Protein AF-A0A2H0NFU4-F1 (afdb_monomer)

Mean predicted aligned error: 9.06 Å

Sequence (104 aa):
MANDDLYQAFIDKLKKEKSGEEAGKFLADLFKFSSANLYYTIMTNLWDEDIDAINKITDDKKADEELKIRFKMRTGVTPQEFVIQLRDKVSQGYLFPKLTQSSQ

Solvent-accessible surface area (backbone atoms only — not comparable to full-atom values): 6076 Å² total; per-residue (Å²): 128,59,65,71,55,54,52,50,50,51,54,51,49,38,48,70,78,30,57,70,67,54,31,50,50,49,55,60,48,52,76,69,44,54,72,72,58,38,50,51,52,54,37,54,74,74,35,56,73,60,43,59,58,39,72,70,45,88,46,69,69,59,26,53,52,50,48,54,51,52,48,26,72,75,58,76,38,53,68,69,58,45,48,54,51,42,50,51,48,36,68,74,71,66,73,49,80,83,72,73,63,84,80,126

Nearest PDB structures (foldseek):
  5j67-assembly4_D  TM=3.379E-01  e=9.434E+00  Homo sapiens
  5j67-assembly2_B  TM=3.360E-01  e=9.995E+00  Homo sapiens

Secondary structure (DSSP, 8-state):
--HHHHHHHHHHHHHHHS-HHHHHHHHHHHTTS-HHHHHHHHHHHH-HHHHHHHTT---HHHHHHHHHHHHHHHHSS-HHHHHHHHHHHHHHHTS-TTTS----

Organism: NCBI:txid1974575

Radius of gyration: 14.93 Å; Cα contacts (8 Å, |Δi|>4): 58; chains: 1; bounding box: 36×24×43 Å

pLDDT: mean 72.18, std 12.49, range [36.66, 89.19]

Structure (mmCIF, N/CA/C/O backbone):
data_AF-A0A2H0NFU4-F1
#
_entry.id   AF-A0A2H0NFU4-F1
#
loop_
_atom_site.group_PDB
_atom_site.id
_atom_site.type_symbol
_atom_site.label_atom_id
_atom_site.label_alt_id
_atom_site.label_comp_id
_atom_site.label_asym_id
_atom_site.label_entity_id
_atom_site.label_seq_id
_atom_site.pdbx_PDB_ins_code
_atom_site.Cartn_x
_atom_site.Cartn_y
_atom_site.Cartn_z
_atom_site.occupancy
_atom_site.B_iso_or_equiv
_atom_site.auth_seq_id
_atom_site.auth_comp_id
_atom_site.auth_asym_id
_atom_site.auth_atom_id
_atom_site.pdbx_PDB_model_num
ATOM 1 N N . MET A 1 1 ? -15.051 -3.145 -9.450 1.00 47.88 1 MET A N 1
ATOM 2 C CA . MET A 1 1 ? -15.079 -2.906 -7.994 1.00 47.88 1 MET A CA 1
ATOM 3 C C . MET A 1 1 ? -15.196 -1.410 -7.816 1.00 47.88 1 MET A C 1
ATOM 5 O O . MET A 1 1 ? -14.454 -0.701 -8.487 1.00 47.88 1 MET A O 1
ATOM 9 N N . ALA A 1 2 ? -16.170 -0.925 -7.047 1.00 53.34 2 ALA A N 1
ATOM 10 C CA . ALA A 1 2 ? -16.202 0.496 -6.715 1.00 53.34 2 ALA A CA 1
ATOM 11 C C . ALA A 1 2 ? -14.983 0.802 -5.828 1.00 53.34 2 ALA A C 1
ATOM 13 O O . ALA A 1 2 ? -14.564 -0.071 -5.067 1.00 53.34 2 ALA A O 1
ATOM 14 N N . ASN A 1 3 ? -14.402 2.003 -5.917 1.00 57.22 3 ASN A N 1
ATOM 15 C CA . ASN A 1 3 ? -13.226 2.376 -5.110 1.00 57.22 3 ASN A CA 1
ATOM 16 C C . ASN A 1 3 ? -13.453 2.095 -3.613 1.00 57.22 3 ASN A C 1
ATOM 18 O O . ASN A 1 3 ? -12.552 1.635 -2.919 1.00 57.22 3 ASN A O 1
ATOM 22 N N . ASP A 1 4 ? -14.693 2.260 -3.157 1.00 60.25 4 ASP A N 1
ATOM 23 C CA . ASP A 1 4 ? -15.163 1.974 -1.804 1.00 60.25 4 ASP A CA 1
ATOM 24 C C . ASP A 1 4 ? -14.930 0.534 -1.328 1.00 60.25 4 ASP A C 1
ATOM 26 O O . ASP A 1 4 ? -14.510 0.346 -0.183 1.00 60.25 4 ASP A O 1
ATOM 30 N N . ASP A 1 5 ? -15.120 -0.456 -2.201 1.00 70.25 5 ASP A N 1
ATOM 31 C CA . ASP A 1 5 ? -14.909 -1.872 -1.880 1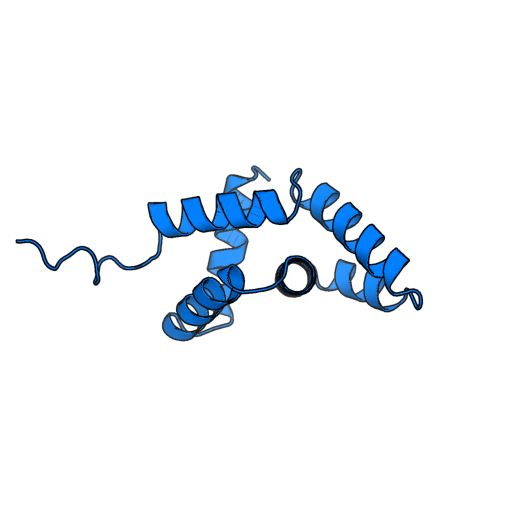.00 70.25 5 ASP A CA 1
ATOM 32 C C . ASP A 1 5 ? -13.421 -2.183 -1.685 1.00 70.25 5 ASP A C 1
ATOM 34 O O . ASP A 1 5 ? -13.053 -3.062 -0.909 1.00 70.25 5 ASP A O 1
ATOM 38 N N . LEU A 1 6 ? -12.548 -1.449 -2.379 1.00 73.31 6 LEU A N 1
ATOM 39 C CA . LEU A 1 6 ? -11.111 -1.704 -2.395 1.00 73.31 6 LEU A CA 1
ATOM 40 C C . LEU A 1 6 ? -10.435 -1.238 -1.098 1.00 73.31 6 LEU A C 1
ATOM 42 O O . LEU A 1 6 ? -9.592 -1.952 -0.552 1.00 73.31 6 LEU A O 1
ATOM 46 N N . TYR A 1 7 ? -10.850 -0.090 -0.552 1.00 73.88 7 TYR A N 1
ATOM 47 C CA . TYR A 1 7 ? -10.392 0.371 0.765 1.00 73.88 7 TYR A CA 1
ATOM 48 C C . TYR A 1 7 ? -10.822 -0.587 1.878 1.00 73.88 7 TYR A C 1
ATOM 50 O O . TYR A 1 7 ? -10.022 -0.925 2.751 1.00 73.88 7 TYR A O 1
ATOM 58 N N . GLN A 1 8 ? -12.075 -1.048 1.833 1.00 74.44 8 GLN A N 1
ATOM 59 C CA . GLN A 1 8 ? -12.595 -1.992 2.816 1.00 74.44 8 GLN A CA 1
ATOM 60 C C . GLN A 1 8 ? -11.891 -3.349 2.700 1.00 74.44 8 GLN A C 1
ATOM 62 O O . GLN A 1 8 ? -11.461 -3.891 3.713 1.00 74.44 8 GLN A O 1
ATOM 67 N N . ALA A 1 9 ? -11.672 -3.850 1.480 1.00 77.38 9 ALA A N 1
ATOM 68 C CA . ALA A 1 9 ? -10.933 -5.088 1.240 1.00 77.38 9 ALA A CA 1
ATOM 69 C C . ALA A 1 9 ? -9.494 -5.026 1.774 1.00 77.38 9 ALA A C 1
ATOM 71 O O . ALA A 1 9 ? -9.021 -5.996 2.365 1.00 77.38 9 ALA A O 1
ATOM 72 N N . PHE A 1 10 ? -8.813 -3.886 1.627 1.00 77.12 10 PHE A N 1
ATOM 73 C CA . PHE A 1 10 ? -7.484 -3.675 2.202 1.00 77.12 10 PHE A CA 1
ATOM 74 C C . PHE A 1 10 ? -7.500 -3.716 3.732 1.00 77.12 10 PHE A C 1
ATOM 76 O O . PHE A 1 10 ? -6.704 -4.430 4.342 1.00 77.12 10 PHE A O 1
ATOM 83 N N . ILE A 1 11 ? -8.434 -2.995 4.359 1.00 76.56 11 ILE A N 1
ATOM 84 C CA . ILE A 1 11 ? -8.597 -2.981 5.818 1.00 76.56 11 ILE A CA 1
ATOM 85 C C . ILE A 1 11 ? -8.939 -4.383 6.341 1.00 76.56 11 ILE A C 1
ATOM 87 O O . ILE A 1 11 ? -8.404 -4.814 7.364 1.00 76.56 11 ILE A O 1
ATOM 91 N N . ASP A 1 12 ? -9.821 -5.102 5.653 1.00 78.25 12 ASP A N 1
ATOM 92 C CA . ASP A 1 12 ? -10.255 -6.438 6.048 1.00 78.25 12 ASP A CA 1
ATOM 93 C C . ASP A 1 12 ? -9.142 -7.469 5.869 1.00 78.25 12 ASP A C 1
ATOM 95 O O . ASP A 1 12 ? -8.976 -8.332 6.730 1.00 78.25 12 ASP A O 1
ATOM 99 N N . LYS A 1 13 ? -8.340 -7.369 4.800 1.00 79.19 13 LYS A N 1
ATOM 100 C CA . LYS A 1 13 ? -7.152 -8.211 4.625 1.00 79.19 13 LYS A CA 1
ATOM 101 C C . LYS A 1 13 ? -6.135 -7.949 5.736 1.00 79.19 13 LYS A 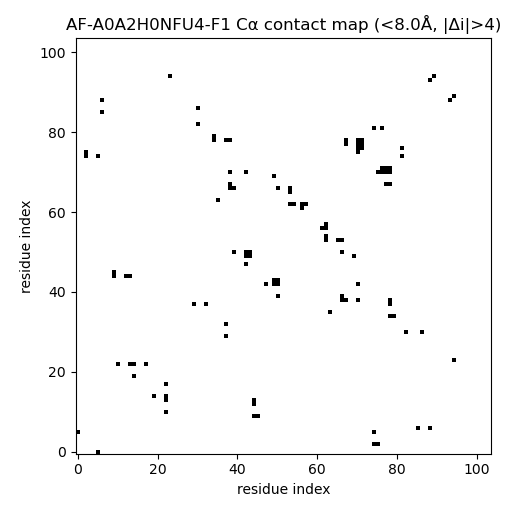C 1
ATOM 103 O O . LYS A 1 13 ? -5.710 -8.895 6.391 1.00 79.19 13 LYS A O 1
ATOM 108 N N . LEU A 1 14 ? -5.871 -6.682 6.060 1.00 78.06 14 LEU A N 1
ATOM 109 C CA . LEU A 1 14 ? -4.999 -6.312 7.178 1.00 78.06 14 LEU A CA 1
ATOM 110 C C . LEU A 1 14 ? -5.466 -6.881 8.520 1.00 78.06 14 LEU A C 1
ATOM 112 O O . LEU A 1 14 ? -4.652 -7.391 9.280 1.00 78.06 14 LEU A O 1
ATOM 116 N N . LYS A 1 15 ? -6.769 -6.831 8.813 1.00 74.25 15 LYS A N 1
ATOM 117 C CA . LYS A 1 15 ? -7.341 -7.409 10.043 1.00 74.25 15 LYS A CA 1
ATOM 118 C C . LYS A 1 15 ? -7.367 -8.937 10.058 1.00 74.25 15 LYS A C 1
ATOM 120 O O . LYS A 1 15 ? -7.487 -9.520 11.131 1.00 74.25 15 LYS A O 1
ATOM 125 N N . LYS A 1 16 ? -7.340 -9.585 8.891 1.00 77.00 16 LYS A N 1
ATOM 126 C CA . LYS A 1 16 ? -7.242 -11.048 8.778 1.00 77.00 16 LYS A CA 1
ATOM 127 C C . LYS A 1 16 ? -5.807 -11.529 8.964 1.00 77.00 16 LYS A C 1
ATOM 129 O O . LYS A 1 16 ? -5.602 -12.575 9.567 1.00 77.00 16 LYS A O 1
ATOM 134 N N . GLU A 1 17 ? -4.835 -10.779 8.450 1.00 73.81 17 GLU A N 1
ATOM 135 C CA . GLU A 1 17 ? -3.412 -11.138 8.491 1.00 73.81 17 GLU A CA 1
ATOM 136 C C . GLU A 1 17 ? -2.704 -10.665 9.766 1.00 73.81 17 GLU A C 1
ATOM 138 O O . GLU A 1 17 ? -1.681 -11.229 10.150 1.00 73.81 17 GLU A O 1
ATOM 143 N N . LYS A 1 18 ? -3.236 -9.638 10.433 1.00 71.75 18 LYS A N 1
ATOM 144 C CA . LYS A 1 18 ? -2.681 -9.059 11.659 1.00 71.75 18 LYS A CA 1
ATOM 145 C C . LYS A 1 18 ? -3.742 -8.995 12.748 1.00 71.75 18 LYS A C 1
ATOM 147 O O . LYS A 1 18 ? -4.925 -8.815 12.465 1.00 71.75 18 LYS A O 1
ATOM 152 N N . SER A 1 19 ? -3.322 -9.079 14.010 1.00 73.75 19 SER A N 1
ATOM 153 C CA . SER A 1 19 ? -4.229 -8.802 15.128 1.00 73.75 19 SER A CA 1
ATOM 154 C C . SER A 1 19 ? -4.804 -7.380 15.018 1.00 73.75 19 SER A C 1
ATOM 156 O O . SER A 1 19 ? -4.180 -6.493 14.435 1.00 73.75 19 SER A O 1
ATOM 158 N N . GLY A 1 20 ? -5.992 -7.122 15.577 1.00 67.81 20 GLY A N 1
ATOM 159 C CA . GLY A 1 20 ? -6.644 -5.808 15.451 1.00 67.81 20 GLY A CA 1
ATOM 160 C C . GLY A 1 20 ? -5.774 -4.628 15.918 1.00 67.81 20 GLY A C 1
ATOM 161 O O . GLY A 1 20 ? -5.851 -3.541 15.348 1.00 67.81 20 GLY A O 1
ATOM 162 N N . GLU A 1 21 ? -4.901 -4.850 16.905 1.00 69.88 21 GLU A N 1
ATOM 163 C CA . GLU A 1 21 ? -3.948 -3.846 17.386 1.00 69.88 21 GLU A CA 1
A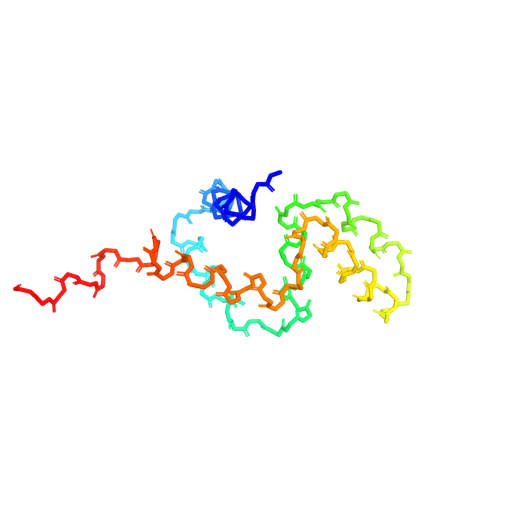TOM 164 C C . GLU A 1 21 ? -2.777 -3.632 16.410 1.00 69.88 21 GLU A C 1
ATOM 166 O O . GLU A 1 21 ? -2.378 -2.496 16.151 1.00 69.88 21 GLU A O 1
ATOM 171 N N . GLU A 1 22 ? -2.256 -4.705 15.811 1.00 72.75 22 GLU A N 1
ATOM 172 C CA . GLU A 1 22 ? -1.214 -4.627 14.784 1.00 72.75 22 GLU A CA 1
ATOM 173 C C . GLU A 1 22 ? -1.727 -4.026 13.476 1.00 72.75 22 GLU A C 1
ATOM 175 O O . GLU A 1 22 ? -1.007 -3.260 12.842 1.00 72.75 22 GLU A O 1
ATOM 180 N N . ALA A 1 23 ? -2.970 -4.311 13.086 1.00 73.88 23 ALA A N 1
ATOM 181 C CA . ALA A 1 23 ? -3.616 -3.667 11.947 1.00 73.88 23 ALA A CA 1
ATOM 182 C C . ALA A 1 23 ? -3.764 -2.155 12.189 1.00 73.88 23 ALA A C 1
ATOM 184 O O . ALA A 1 23 ? -3.485 -1.356 11.298 1.00 73.88 23 ALA A O 1
ATOM 185 N N . GLY A 1 24 ? -4.127 -1.751 13.412 1.00 69.38 24 GLY A N 1
ATOM 186 C CA . GLY A 1 24 ? -4.189 -0.344 13.812 1.00 69.38 24 GLY A CA 1
ATOM 187 C C . GLY A 1 24 ? -2.824 0.350 13.782 1.00 69.38 24 GLY A C 1
ATOM 188 O O . GLY A 1 24 ? -2.709 1.440 13.222 1.00 69.38 24 GLY A O 1
ATOM 189 N N . LYS A 1 25 ? -1.777 -0.290 14.323 1.00 74.00 25 LYS A N 1
ATOM 190 C CA . LYS A 1 25 ? -0.392 0.215 14.256 1.00 74.00 25 LYS A CA 1
ATOM 191 C C . LYS A 1 25 ? 0.093 0.323 12.813 1.00 74.00 25 LYS A C 1
ATOM 193 O O . LYS A 1 25 ? 0.615 1.360 12.429 1.00 74.00 25 LYS A O 1
ATOM 198 N N . PHE A 1 26 ? -0.164 -0.697 12.001 1.00 77.62 26 PHE A N 1
ATOM 199 C CA . PHE A 1 26 ? 0.210 -0.703 10.594 1.00 77.62 26 PHE A CA 1
ATOM 200 C C . PHE A 1 26 ? -0.475 0.418 9.815 1.00 77.62 26 PHE A C 1
ATOM 202 O O . PHE A 1 26 ? 0.198 1.135 9.089 1.00 77.62 26 PHE A O 1
ATOM 209 N N . LEU A 1 27 ? -1.784 0.626 9.999 1.00 73.94 27 LEU A N 1
ATOM 210 C CA . LEU A 1 27 ? -2.502 1.743 9.378 1.00 73.94 27 LEU A CA 1
ATOM 211 C C . LEU A 1 27 ? -1.959 3.099 9.854 1.00 73.94 27 LEU A C 1
ATOM 213 O O . LEU A 1 27 ? -1.780 4.003 9.043 1.00 73.94 27 LEU A O 1
ATOM 217 N N . ALA A 1 28 ? -1.649 3.235 11.146 1.00 73.81 28 ALA A N 1
ATOM 218 C CA . ALA A 1 28 ? -1.055 4.452 11.696 1.00 73.81 28 ALA A CA 1
ATOM 219 C C . ALA A 1 28 ? 0.347 4.735 11.131 1.00 73.81 28 ALA A C 1
ATOM 221 O O . ALA A 1 28 ? 0.692 5.895 10.901 1.00 73.81 28 ALA A O 1
ATOM 222 N N . ASP A 1 29 ? 1.145 3.697 10.893 1.00 75.31 29 ASP A N 1
ATOM 223 C CA . ASP A 1 29 ? 2.470 3.814 10.285 1.00 75.31 29 ASP A CA 1
ATOM 224 C C . ASP A 1 29 ? 2.397 4.012 8.769 1.00 75.31 29 ASP A C 1
ATOM 226 O O . ASP A 1 29 ? 3.216 4.743 8.214 1.00 75.31 29 ASP A O 1
ATOM 230 N N . LEU A 1 30 ? 1.358 3.487 8.113 1.00 73.19 30 LEU A N 1
ATOM 231 C CA . LEU A 1 30 ? 1.066 3.724 6.700 1.00 73.19 30 LEU A CA 1
ATOM 232 C C . LEU A 1 30 ? 0.959 5.229 6.408 1.00 73.19 30 LEU A C 1
ATOM 234 O O . LEU A 1 30 ? 1.484 5.711 5.411 1.00 73.19 30 LEU A O 1
ATOM 238 N N . PHE A 1 31 ? 0.352 5.997 7.319 1.00 69.38 31 PHE A N 1
ATOM 239 C CA . PHE A 1 31 ? 0.246 7.457 7.205 1.00 69.38 31 PHE A CA 1
ATOM 240 C C . PHE A 1 31 ? 1.561 8.208 7.455 1.00 69.38 31 PHE A C 1
ATOM 242 O O . PHE A 1 31 ? 1.646 9.397 7.153 1.00 69.38 31 PHE A O 1
ATOM 249 N N . LYS A 1 32 ? 2.575 7.542 8.013 1.00 71.25 32 LYS A N 1
ATOM 250 C CA . LYS A 1 32 ? 3.915 8.104 8.245 1.00 71.25 32 LYS A CA 1
ATOM 251 C C . LYS A 1 32 ? 4.908 7.713 7.154 1.00 71.25 32 LYS A C 1
ATOM 253 O O . LYS A 1 32 ? 6.017 8.246 7.129 1.00 71.25 32 LYS A O 1
ATOM 258 N N . PHE A 1 33 ? 4.556 6.766 6.287 1.00 68.00 33 PHE A N 1
ATOM 259 C CA . PHE A 1 33 ? 5.444 6.309 5.229 1.00 68.00 33 PHE A CA 1
ATOM 260 C C . PHE A 1 33 ? 5.631 7.375 4.156 1.00 68.00 33 PHE A C 1
ATOM 262 O O . PHE A 1 33 ? 4.718 8.120 3.799 1.00 68.00 33 PHE A O 1
ATOM 269 N N . SER A 1 34 ? 6.846 7.413 3.610 1.00 64.62 34 SER A N 1
ATOM 270 C CA . SER A 1 34 ? 7.103 8.126 2.368 1.00 64.62 34 SER A CA 1
ATOM 271 C C . SER A 1 34 ? 6.255 7.516 1.252 1.00 64.62 34 SER A C 1
ATOM 273 O O . SER A 1 34 ? 5.962 6.317 1.260 1.00 64.62 34 SER A O 1
ATOM 275 N N . SER A 1 35 ? 5.894 8.335 0.263 1.00 61.78 35 SER A N 1
ATOM 276 C CA . SER A 1 35 ? 5.050 7.906 -0.856 1.00 61.78 35 SER A CA 1
ATOM 277 C C . SER A 1 35 ? 5.562 6.613 -1.513 1.00 61.78 35 SER A C 1
ATOM 279 O O . SER A 1 35 ? 4.766 5.734 -1.788 1.00 61.78 35 SER A O 1
ATOM 281 N N . ALA A 1 36 ? 6.879 6.434 -1.669 1.00 62.97 36 ALA A N 1
ATOM 282 C CA . ALA A 1 36 ? 7.467 5.227 -2.265 1.00 62.97 36 ALA A CA 1
ATOM 283 C C . ALA A 1 36 ? 7.324 3.952 -1.405 1.00 62.97 36 ALA A C 1
ATOM 285 O O . ALA A 1 36 ? 7.047 2.876 -1.928 1.00 62.97 36 ALA A O 1
ATOM 286 N N . ASN A 1 37 ? 7.451 4.051 -0.079 1.00 70.44 37 ASN A N 1
ATOM 287 C CA . ASN A 1 37 ? 7.259 2.888 0.801 1.00 70.44 37 ASN A CA 1
ATOM 288 C C . ASN A 1 37 ? 5.786 2.488 0.880 1.00 70.44 37 ASN A C 1
ATOM 290 O O . ASN A 1 37 ? 5.443 1.311 0.976 1.00 70.44 37 ASN A O 1
ATOM 294 N N . LEU A 1 38 ? 4.911 3.482 0.820 1.00 72.12 38 LEU A N 1
ATOM 295 C CA . LEU A 1 38 ? 3.468 3.332 0.840 1.00 72.12 38 LEU A CA 1
ATOM 296 C C . LEU A 1 38 ? 2.945 2.562 -0.386 1.00 72.12 38 LEU A C 1
ATOM 298 O O . LEU A 1 38 ? 2.181 1.609 -0.256 1.00 72.12 38 L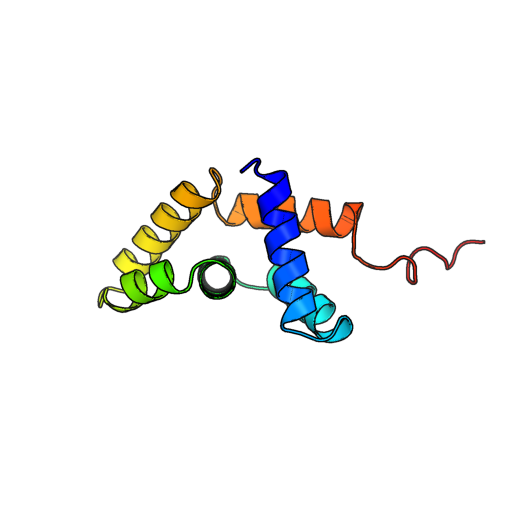EU A O 1
ATOM 302 N N . TYR A 1 39 ? 3.407 2.972 -1.563 1.00 71.25 39 TYR A N 1
ATOM 303 C CA . TYR A 1 39 ? 3.185 2.358 -2.870 1.00 71.25 39 TYR A CA 1
ATOM 304 C C . TYR A 1 39 ? 3.431 0.851 -2.861 1.00 71.25 39 TYR A C 1
ATOM 306 O O . TYR A 1 39 ? 2.527 0.059 -3.136 1.00 71.25 39 TYR A O 1
ATOM 314 N N . TYR A 1 40 ? 4.649 0.478 -2.480 1.00 72.19 40 TYR A N 1
ATOM 315 C CA . TYR A 1 40 ? 5.077 -0.907 -2.398 1.00 72.19 40 TYR A CA 1
ATOM 316 C C . TYR A 1 40 ? 4.257 -1.677 -1.367 1.00 72.19 40 TYR A C 1
ATOM 318 O O . TYR A 1 40 ? 3.678 -2.707 -1.682 1.00 72.19 40 TYR A O 1
ATOM 326 N N . THR A 1 41 ? 4.091 -1.112 -0.171 1.00 77.25 41 THR A N 1
ATOM 327 C CA . THR A 1 41 ? 3.356 -1.754 0.924 1.00 77.25 41 THR A CA 1
ATOM 328 C C . THR A 1 41 ? 1.915 -2.098 0.543 1.00 77.25 41 THR A C 1
ATOM 330 O O . THR A 1 41 ? 1.470 -3.218 0.796 1.00 77.25 41 THR A O 1
ATOM 333 N N . ILE A 1 42 ? 1.173 -1.173 -0.074 1.00 74.81 42 ILE A N 1
ATOM 334 C CA . ILE A 1 42 ? -0.223 -1.428 -0.457 1.00 74.81 42 ILE A CA 1
ATOM 335 C C . ILE A 1 42 ? -0.291 -2.486 -1.564 1.00 74.81 42 ILE A C 1
ATOM 337 O O . ILE A 1 42 ? -1.124 -3.387 -1.488 1.00 74.81 42 ILE A O 1
ATOM 341 N N . MET A 1 43 ? 0.598 -2.420 -2.559 1.00 76.50 43 MET A N 1
ATOM 342 C CA . MET A 1 43 ? 0.620 -3.405 -3.642 1.00 76.50 43 MET A CA 1
ATOM 343 C C . MET A 1 43 ? 1.037 -4.796 -3.170 1.00 76.50 43 MET A C 1
ATOM 345 O O . MET A 1 43 ? 0.371 -5.751 -3.545 1.00 76.50 43 MET A O 1
ATOM 349 N N . THR A 1 44 ? 2.037 -4.928 -2.295 1.00 76.56 44 THR A N 1
ATOM 350 C CA . THR A 1 44 ? 2.394 -6.222 -1.684 1.00 76.56 44 THR A CA 1
ATOM 351 C C . THR A 1 44 ? 1.231 -6.798 -0.892 1.00 76.56 44 THR A C 1
ATOM 353 O O . THR A 1 44 ? 0.984 -7.989 -0.917 1.00 76.56 44 THR A O 1
ATOM 356 N N . ASN A 1 45 ? 0.451 -5.962 -0.211 1.00 71.38 45 ASN A N 1
ATOM 357 C CA . ASN A 1 45 ? -0.673 -6.475 0.562 1.00 71.38 45 ASN A CA 1
ATOM 358 C C . ASN A 1 45 ? -1.890 -6.812 -0.305 1.00 71.38 45 ASN A C 1
ATOM 360 O O . ASN A 1 45 ? -2.724 -7.585 0.141 1.00 71.38 45 ASN A O 1
ATOM 364 N N . LEU A 1 46 ? -2.052 -6.276 -1.515 1.00 70.25 46 LEU A N 1
ATOM 365 C CA . LEU A 1 46 ? -3.265 -6.504 -2.318 1.00 70.25 46 LEU A CA 1
ATOM 366 C C . LEU A 1 46 ? -3.040 -7.376 -3.554 1.00 70.25 46 LEU A C 1
ATOM 368 O O . LEU A 1 46 ? -3.950 -8.116 -3.929 1.00 70.25 46 LEU A O 1
ATOM 372 N N . TRP A 1 47 ? -1.856 -7.311 -4.162 1.00 80.00 47 TRP A N 1
ATOM 373 C CA . TRP A 1 47 ? -1.552 -7.890 -5.471 1.00 80.00 47 TRP A CA 1
ATOM 374 C C . TRP A 1 47 ? -0.109 -8.402 -5.540 1.00 80.00 47 TRP A C 1
ATOM 376 O O . TRP A 1 47 ? 0.749 -7.805 -6.192 1.00 80.00 47 TRP A O 1
ATOM 386 N N . ASP A 1 48 ? 0.142 -9.547 -4.906 1.00 76.06 48 ASP A N 1
ATOM 387 C CA . ASP A 1 48 ? 1.454 -10.212 -4.920 1.00 76.06 48 ASP A CA 1
ATOM 388 C C . ASP A 1 48 ? 1.978 -10.450 -6.350 1.00 76.06 48 ASP A C 1
ATOM 390 O O . ASP A 1 48 ? 3.147 -10.204 -6.639 1.00 76.06 48 ASP A O 1
ATOM 394 N N . GLU A 1 49 ? 1.096 -10.822 -7.285 1.00 76.81 49 GLU A N 1
ATOM 395 C CA . GLU A 1 49 ? 1.447 -11.050 -8.696 1.00 76.81 49 GLU A CA 1
ATOM 396 C C . GLU A 1 49 ? 1.977 -9.788 -9.400 1.00 76.81 49 GLU A C 1
ATOM 398 O O . GLU A 1 49 ? 2.840 -9.866 -10.277 1.00 76.81 49 GLU A O 1
ATOM 403 N N . ASP A 1 50 ? 1.469 -8.612 -9.020 1.00 77.00 50 ASP A N 1
ATOM 404 C CA . ASP A 1 50 ? 1.919 -7.342 -9.586 1.00 77.00 50 ASP A CA 1
ATOM 405 C C . ASP A 1 50 ? 3.285 -6.936 -9.010 1.00 77.00 50 ASP A C 1
ATOM 407 O O . ASP A 1 50 ? 4.115 -6.390 -9.737 1.00 77.00 50 ASP A O 1
ATOM 411 N N . ILE A 1 51 ? 3.559 -7.260 -7.742 1.00 79.88 51 ILE A N 1
ATOM 412 C CA . ILE A 1 51 ? 4.871 -7.045 -7.115 1.00 79.88 51 ILE A CA 1
ATOM 413 C C . ILE A 1 51 ? 5.939 -7.964 -7.707 1.00 79.88 51 ILE A C 1
ATOM 415 O O . ILE A 1 51 ? 7.041 -7.500 -7.988 1.00 79.88 51 ILE A O 1
ATOM 419 N N . ASP A 1 52 ? 5.621 -9.225 -7.989 1.00 82.56 52 ASP A N 1
ATOM 420 C CA . ASP A 1 52 ? 6.555 -10.142 -8.651 1.00 82.56 52 ASP A CA 1
ATOM 421 C C . ASP A 1 52 ? 6.947 -9.674 -10.059 1.00 82.56 52 ASP A C 1
ATOM 423 O O . ASP A 1 52 ? 8.067 -9.917 -10.516 1.00 82.56 52 ASP A O 1
ATOM 427 N N . ALA A 1 53 ? 6.042 -8.990 -10.763 1.00 81.12 53 ALA A N 1
ATOM 428 C CA . ALA A 1 53 ? 6.351 -8.366 -12.045 1.00 81.12 53 ALA A CA 1
ATOM 429 C C . ALA A 1 53 ? 7.265 -7.140 -11.880 1.00 81.12 53 ALA A C 1
ATOM 431 O O . ALA A 1 53 ? 8.206 -6.978 -12.656 1.00 81.12 53 ALA A O 1
ATOM 432 N N . ILE A 1 54 ? 7.026 -6.315 -10.856 1.00 83.38 54 ILE A N 1
ATOM 433 C CA . ILE A 1 54 ? 7.839 -5.127 -10.551 1.00 83.38 54 ILE A CA 1
ATOM 434 C C . ILE A 1 54 ? 9.245 -5.525 -10.082 1.00 83.38 54 ILE A C 1
ATOM 436 O O . ILE A 1 54 ? 10.223 -4.955 -10.550 1.00 83.38 54 ILE A O 1
ATOM 440 N N . ASN A 1 55 ? 9.374 -6.556 -9.245 1.00 82.50 55 ASN A N 1
ATOM 441 C CA . ASN A 1 55 ? 10.658 -7.035 -8.717 1.00 82.50 55 ASN A CA 1
ATOM 442 C C . ASN A 1 55 ? 11.597 -7.598 -9.796 1.00 82.50 55 ASN A C 1
ATOM 444 O O . ASN A 1 55 ? 12.798 -7.737 -9.568 1.00 82.50 55 ASN A O 1
ATOM 448 N N . LYS A 1 56 ? 11.071 -7.927 -10.982 1.00 87.69 56 LYS A N 1
ATOM 449 C CA . LYS A 1 56 ? 11.876 -8.340 -12.143 1.00 87.69 56 LYS A CA 1
ATOM 450 C C . LYS A 1 56 ? 12.490 -7.153 -12.890 1.00 87.69 56 LYS A C 1
ATOM 452 O O . LYS A 1 56 ? 13.333 -7.362 -13.762 1.00 87.69 56 LYS A O 1
ATOM 457 N N . ILE A 1 57 ? 12.079 -5.926 -12.577 1.00 85.94 57 ILE A N 1
ATOM 458 C CA . ILE A 1 57 ? 12.633 -4.703 -13.150 1.00 85.94 57 ILE A CA 1
ATOM 459 C C . ILE A 1 57 ? 13.877 -4.324 -12.345 1.00 85.94 57 ILE A C 1
ATOM 461 O O . ILE A 1 57 ? 13.796 -4.001 -11.168 1.00 85.94 57 ILE A O 1
ATOM 465 N N . THR A 1 58 ? 15.041 -4.359 -12.991 1.00 85.62 58 THR A N 1
ATOM 466 C CA . THR A 1 58 ? 16.343 -4.066 -12.362 1.00 85.62 58 THR A CA 1
ATOM 467 C C . THR A 1 58 ? 16.666 -2.574 -12.256 1.00 85.62 58 THR A C 1
ATOM 469 O O . THR A 1 58 ? 17.658 -2.206 -11.636 1.00 85.62 58 THR A O 1
ATOM 472 N N . ASP A 1 59 ? 15.869 -1.719 -12.898 1.00 89.19 59 ASP A N 1
ATOM 473 C CA . ASP A 1 59 ? 16.007 -0.264 -12.867 1.00 89.19 59 ASP A CA 1
ATOM 474 C C . ASP A 1 59 ? 14.993 0.318 -11.880 1.00 89.19 59 ASP A C 1
ATOM 476 O O . ASP A 1 59 ? 13.787 0.295 -12.137 1.00 89.19 59 ASP A O 1
ATOM 480 N N . ASP A 1 60 ? 15.492 0.869 -10.774 1.00 82.19 60 ASP A N 1
ATOM 481 C CA . ASP A 1 60 ? 14.671 1.406 -9.685 1.00 82.19 60 ASP A CA 1
ATOM 482 C C . ASP A 1 60 ? 13.687 2.490 -10.147 1.00 82.19 60 ASP A C 1
ATOM 484 O O . ASP A 1 60 ? 12.564 2.566 -9.645 1.00 82.19 60 ASP A O 1
ATOM 488 N N . LYS A 1 61 ? 14.065 3.327 -11.126 1.00 83.75 61 LYS A N 1
ATOM 489 C CA . LYS A 1 61 ? 13.163 4.371 -11.638 1.00 83.75 61 LYS A CA 1
ATOM 490 C C . LYS A 1 61 ? 12.019 3.757 -12.427 1.00 83.75 61 LYS A C 1
ATOM 492 O O . LYS A 1 61 ? 10.874 4.163 -12.255 1.00 83.75 61 LYS A O 1
ATOM 497 N N . LYS A 1 62 ? 12.320 2.759 -13.259 1.00 86.06 62 LYS A N 1
ATOM 498 C CA . LYS A 1 62 ? 11.291 2.045 -14.025 1.00 86.06 62 LYS A CA 1
ATOM 499 C C . LYS A 1 62 ? 10.396 1.203 -13.125 1.00 86.06 62 LYS A C 1
ATOM 501 O O . LYS A 1 62 ? 9.203 1.115 -13.391 1.00 86.06 62 LYS A O 1
ATOM 506 N N . ALA A 1 63 ? 10.948 0.611 -12.068 1.00 83.69 63 ALA A N 1
ATOM 507 C CA . ALA A 1 63 ? 10.174 -0.128 -11.080 1.00 83.69 63 ALA A CA 1
ATOM 508 C C . ALA A 1 63 ? 9.165 0.792 -10.371 1.00 83.69 63 ALA A C 1
ATOM 510 O O . ALA A 1 63 ? 7.995 0.435 -10.254 1.00 83.69 63 ALA A O 1
ATOM 511 N N . ASP A 1 64 ? 9.579 2.002 -9.974 1.00 82.56 64 ASP A N 1
ATOM 512 C CA . ASP A 1 64 ? 8.689 2.999 -9.359 1.00 82.56 64 ASP A CA 1
ATOM 513 C C . ASP A 1 64 ? 7.596 3.499 -10.325 1.00 82.56 64 ASP A C 1
ATOM 515 O O . ASP A 1 64 ? 6.431 3.633 -9.938 1.00 82.56 64 ASP A O 1
ATOM 519 N N . GLU A 1 65 ? 7.933 3.737 -11.596 1.00 85.69 65 GLU A N 1
ATOM 520 C CA . GLU A 1 65 ? 6.945 4.104 -12.620 1.00 85.69 65 GLU A CA 1
ATOM 521 C C . GLU A 1 65 ? 5.935 2.981 -12.879 1.00 85.69 65 GLU A C 1
ATOM 523 O O . GLU A 1 65 ? 4.726 3.227 -12.871 1.00 85.69 65 GLU A O 1
ATOM 528 N N . GLU A 1 66 ? 6.407 1.746 -13.049 1.00 86.25 66 GLU A N 1
ATOM 529 C CA . GLU A 1 66 ? 5.553 0.576 -13.272 1.00 86.25 66 GLU A CA 1
ATOM 530 C C . GLU A 1 66 ? 4.612 0.347 -12.088 1.00 86.25 66 GLU A C 1
ATOM 532 O O . GLU A 1 66 ? 3.425 0.058 -12.264 1.00 86.25 66 GLU A O 1
ATOM 537 N N . LEU A 1 67 ? 5.118 0.544 -10.873 1.00 83.50 67 LEU A N 1
ATOM 538 C CA . LEU A 1 67 ? 4.327 0.448 -9.662 1.00 83.50 67 LEU A CA 1
ATOM 539 C C . LEU A 1 67 ? 3.193 1.481 -9.668 1.00 83.50 67 LEU A C 1
ATOM 541 O O . LEU A 1 67 ? 2.029 1.123 -9.476 1.00 83.50 67 LEU A O 1
ATOM 545 N N . LYS A 1 68 ? 3.483 2.749 -9.979 1.00 82.00 68 LYS A N 1
ATOM 546 C CA . LYS A 1 68 ? 2.449 3.793 -10.099 1.00 82.00 68 LYS A CA 1
ATOM 547 C C . LYS A 1 68 ? 1.414 3.468 -11.176 1.00 82.00 68 LYS A C 1
ATOM 549 O O . LYS A 1 68 ? 0.221 3.692 -10.954 1.00 82.00 68 LYS A O 1
ATOM 554 N N . ILE A 1 69 ? 1.850 2.942 -12.321 1.00 85.06 69 ILE A N 1
ATOM 555 C CA . ILE A 1 69 ? 0.967 2.556 -13.428 1.00 85.06 69 ILE A CA 1
ATOM 556 C C . ILE A 1 69 ? 0.023 1.442 -12.976 1.00 85.06 69 ILE A C 1
ATOM 558 O O . ILE A 1 69 ? -1.196 1.601 -13.063 1.00 85.06 69 ILE A O 1
ATOM 562 N N . ARG A 1 70 ? 0.558 0.346 -12.433 1.00 84.19 70 ARG A N 1
ATOM 563 C CA . ARG A 1 70 ? -0.236 -0.798 -11.957 1.00 84.19 70 ARG A CA 1
ATOM 564 C C . ARG A 1 70 ? -1.194 -0.410 -10.851 1.00 84.19 70 ARG A C 1
ATOM 566 O O . ARG A 1 70 ? -2.371 -0.763 -10.913 1.00 84.19 70 ARG A O 1
ATOM 573 N N . PHE A 1 71 ? -0.728 0.385 -9.895 1.00 83.62 71 PHE A N 1
ATOM 574 C CA . PHE A 1 71 ? -1.574 0.894 -8.830 1.00 83.62 71 PHE A CA 1
ATOM 575 C C . PHE A 1 71 ? -2.770 1.673 -9.386 1.00 83.62 71 PHE A C 1
ATOM 577 O O . PHE A 1 71 ? -3.917 1.405 -9.020 1.00 83.62 71 PHE A O 1
ATOM 584 N N . LYS A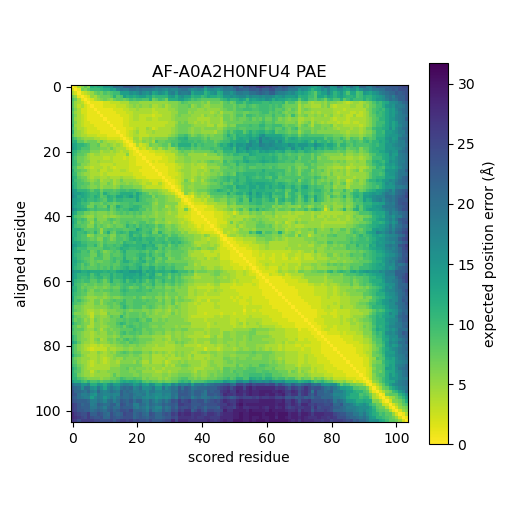 1 72 ? -2.523 2.603 -10.316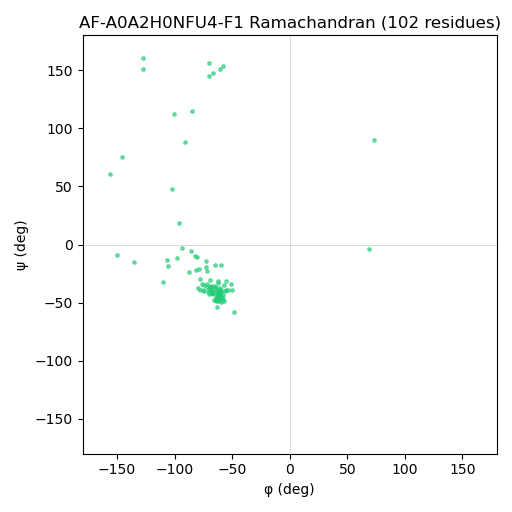 1.00 83.69 72 LYS A N 1
ATOM 585 C CA . LYS A 1 72 ? -3.581 3.398 -10.946 1.00 83.69 72 LYS A CA 1
ATOM 586 C C . LYS A 1 72 ? -4.522 2.540 -11.789 1.00 83.69 72 LYS A C 1
ATOM 588 O O . LYS A 1 72 ? -5.723 2.778 -11.768 1.00 83.69 72 LYS A O 1
ATOM 593 N N . MET A 1 73 ? -4.017 1.524 -12.490 1.00 84.06 73 MET A N 1
ATOM 594 C CA . MET A 1 73 ? -4.862 0.584 -13.239 1.00 84.06 73 MET A CA 1
ATOM 595 C C . MET A 1 73 ? -5.811 -0.201 -12.326 1.00 84.06 73 MET A C 1
ATOM 597 O O . MET A 1 73 ? -6.960 -0.431 -12.693 1.00 84.06 73 MET A O 1
ATOM 601 N N . ARG A 1 74 ? -5.348 -0.607 -11.138 1.00 81.44 74 ARG A N 1
ATOM 602 C CA . ARG A 1 74 ? -6.146 -1.391 -10.183 1.00 81.44 74 ARG A CA 1
ATOM 603 C C . ARG A 1 74 ? -7.153 -0.549 -9.407 1.00 81.44 74 ARG A C 1
ATOM 605 O O . ARG A 1 74 ? -8.258 -1.012 -9.141 1.00 81.44 74 ARG A O 1
ATOM 612 N N . THR A 1 75 ? -6.757 0.660 -9.021 1.00 77.75 75 THR A N 1
ATOM 613 C CA . THR A 1 75 ? -7.519 1.502 -8.083 1.00 77.75 75 THR A CA 1
ATOM 614 C C . THR A 1 75 ? -8.221 2.683 -8.741 1.00 77.75 75 THR A C 1
ATOM 616 O O . THR A 1 75 ? -9.031 3.344 -8.102 1.00 77.75 75 THR A O 1
ATOM 619 N N . GLY A 1 76 ? -7.889 3.003 -9.993 1.00 81.19 76 GLY A N 1
ATOM 620 C CA . GLY A 1 76 ? -8.368 4.202 -10.681 1.00 81.19 76 GLY A CA 1
ATOM 621 C C . GLY A 1 76 ? -7.804 5.520 -10.135 1.00 81.19 76 GLY A C 1
ATOM 622 O O . GLY A 1 76 ? -8.077 6.569 -10.714 1.00 81.19 76 GLY A O 1
ATOM 623 N N . VAL A 1 77 ? -7.005 5.490 -9.064 1.00 82.56 77 VAL A N 1
ATOM 624 C CA . VAL A 1 77 ? -6.454 6.672 -8.388 1.00 82.56 77 VAL A CA 1
ATOM 625 C C . VAL A 1 77 ? -4.941 6.560 -8.251 1.00 82.56 77 VAL A C 1
ATOM 627 O O . VAL A 1 77 ? -4.360 5.479 -8.342 1.00 82.56 77 VAL A O 1
ATOM 630 N N . THR A 1 78 ? -4.264 7.684 -8.039 1.00 80.25 78 THR A N 1
ATOM 631 C CA . THR A 1 78 ? -2.862 7.631 -7.624 1.00 80.25 78 THR A CA 1
ATOM 632 C C . THR A 1 78 ? -2.770 7.102 -6.192 1.00 80.25 78 THR A C 1
ATOM 634 O O . THR A 1 78 ? -3.714 7.234 -5.409 1.00 80.25 78 THR A O 1
ATOM 637 N N . PRO A 1 79 ? -1.633 6.534 -5.777 1.00 74.38 79 PRO A N 1
ATOM 638 C CA . PRO A 1 79 ? -1.571 5.979 -4.436 1.00 74.38 79 PRO A CA 1
ATOM 639 C C . PRO A 1 79 ? -1.520 7.048 -3.328 1.00 74.38 79 PRO A C 1
ATOM 641 O O . PRO A 1 79 ? -1.869 6.766 -2.185 1.00 74.38 79 PRO A O 1
ATOM 644 N N . GLN A 1 80 ? -1.149 8.293 -3.656 1.00 75.38 80 GLN A N 1
ATOM 645 C CA . GLN A 1 80 ? -1.326 9.427 -2.741 1.00 75.38 80 GLN A CA 1
ATOM 646 C C . GLN A 1 80 ? -2.811 9.710 -2.499 1.00 75.38 80 GLN A C 1
ATOM 648 O O . GLN A 1 80 ? -3.235 9.801 -1.349 1.00 75.38 80 GLN A O 1
ATOM 653 N N . GLU A 1 81 ? -3.612 9.779 -3.565 1.00 80.69 81 GLU A N 1
ATOM 654 C CA . GLU A 1 81 ? -5.069 9.922 -3.456 1.00 80.69 81 GLU A CA 1
ATOM 655 C C . GL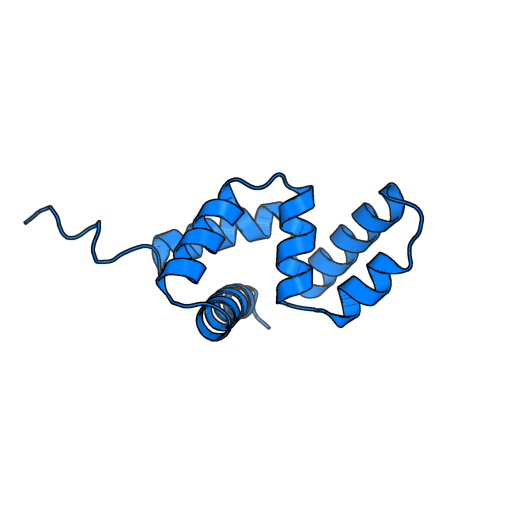U A 1 81 ? -5.690 8.739 -2.711 1.00 80.69 81 GLU A C 1
ATOM 657 O O . GLU A 1 81 ? -6.574 8.933 -1.878 1.00 80.69 81 GLU A O 1
ATOM 662 N N . PHE A 1 82 ? -5.191 7.524 -2.950 1.00 80.12 82 PHE A N 1
ATOM 663 C CA . PHE A 1 82 ? -5.627 6.335 -2.230 1.00 80.12 82 PHE A CA 1
ATOM 664 C C . PHE A 1 82 ? -5.411 6.462 -0.727 1.00 80.12 82 PHE A C 1
ATOM 666 O O . PHE A 1 82 ? -6.312 6.142 0.034 1.00 80.12 82 PHE A O 1
ATOM 673 N N . VAL A 1 83 ? -4.256 6.948 -0.277 1.00 75.94 83 VAL A N 1
ATOM 674 C CA . VAL A 1 83 ? -4.007 7.103 1.160 1.00 75.94 83 VAL A CA 1
ATOM 675 C C . VAL A 1 83 ? -4.795 8.224 1.786 1.00 75.94 83 VAL A C 1
ATOM 677 O O . VAL A 1 83 ? -5.240 8.065 2.917 1.00 75.94 83 VAL A O 1
ATOM 680 N N . ILE A 1 84 ? -4.997 9.327 1.073 1.00 78.88 84 ILE A N 1
ATOM 681 C CA . ILE A 1 84 ? -5.868 10.401 1.550 1.00 78.88 84 ILE A CA 1
ATOM 682 C C . ILE A 1 84 ? -7.281 9.844 1.762 1.00 78.88 84 ILE A C 1
ATOM 684 O O . ILE A 1 84 ? -7.824 9.951 2.857 1.00 78.88 84 ILE A O 1
ATOM 688 N N . GLN A 1 85 ? -7.825 9.134 0.773 1.00 78.56 85 GLN A N 1
ATOM 689 C CA . GLN A 1 85 ? -9.152 8.523 0.877 1.00 78.56 85 GLN A CA 1
ATOM 690 C C . GLN A 1 85 ? -9.206 7.402 1.918 1.00 78.56 85 GLN A C 1
ATOM 692 O O . GLN A 1 85 ? -10.165 7.321 2.680 1.00 78.56 85 GLN A O 1
ATOM 697 N N . LEU A 1 86 ? -8.171 6.562 2.010 1.00 77.75 86 LEU A N 1
ATOM 698 C CA . LEU A 1 86 ? -8.064 5.526 3.034 1.00 77.75 86 LEU A CA 1
ATOM 699 C C . LEU A 1 86 ? -8.026 6.158 4.425 1.00 77.75 86 LEU A C 1
ATOM 701 O O . LEU A 1 86 ? -8.704 5.670 5.318 1.00 77.75 86 LEU A O 1
ATOM 705 N N . ARG A 1 87 ? -7.280 7.249 4.617 1.00 75.12 87 ARG A N 1
ATOM 706 C CA . ARG A 1 87 ? -7.243 8.003 5.873 1.00 75.12 87 ARG A CA 1
ATOM 707 C C . ARG A 1 87 ? -8.615 8.541 6.219 1.00 75.12 87 ARG A C 1
ATOM 709 O O . ARG A 1 87 ? -9.035 8.386 7.363 1.00 75.12 87 ARG A O 1
ATOM 716 N N . ASP A 1 88 ? -9.306 9.134 5.256 1.00 76.19 88 ASP A N 1
ATOM 717 C CA . ASP A 1 88 ? -10.647 9.665 5.463 1.00 76.19 88 ASP A CA 1
ATOM 718 C C . ASP A 1 88 ? -11.614 8.541 5.829 1.00 76.19 88 ASP A C 1
ATOM 720 O O . ASP A 1 88 ? -12.304 8.650 6.833 1.00 76.19 88 ASP A O 1
ATOM 724 N N . LYS A 1 89 ? -11.582 7.403 5.128 1.00 73.31 89 LYS A N 1
ATOM 725 C CA . LYS A 1 89 ? -12.389 6.208 5.435 1.00 73.31 89 LYS A CA 1
ATOM 726 C C . LYS A 1 89 ? -12.082 5.615 6.802 1.00 73.31 89 LYS A C 1
ATOM 728 O O . LYS A 1 89 ? -12.981 5.262 7.557 1.00 73.31 89 LYS A O 1
ATOM 733 N N . VAL A 1 90 ? -10.804 5.501 7.131 1.00 70.69 90 VAL A N 1
ATOM 734 C CA . VAL A 1 90 ? -10.331 4.988 8.413 1.00 70.69 90 VAL A CA 1
ATOM 735 C C . VAL A 1 90 ? -10.733 5.952 9.541 1.00 70.69 90 VAL A C 1
ATOM 737 O O . VAL A 1 90 ? -11.142 5.498 10.607 1.00 70.69 90 VAL A O 1
ATOM 740 N N . SER A 1 91 ? -10.728 7.264 9.293 1.00 68.50 91 SER A N 1
ATOM 741 C CA . SER A 1 91 ? -11.196 8.292 10.237 1.00 68.50 91 SER A CA 1
ATOM 742 C C . SER A 1 91 ? -12.727 8.343 10.351 1.00 68.50 91 SER A C 1
ATOM 744 O O . SER A 1 91 ? -13.249 8.580 11.434 1.00 68.50 91 SER A O 1
ATOM 746 N N . GLN A 1 92 ? -13.448 8.093 9.255 1.00 65.94 92 GLN A N 1
ATOM 747 C CA . GLN A 1 92 ? -14.913 8.070 9.188 1.00 65.94 92 GLN A CA 1
ATOM 748 C C . GLN A 1 92 ? -15.517 6.743 9.676 1.00 65.94 92 GLN A C 1
ATOM 750 O O . GLN A 1 92 ? -16.684 6.721 10.055 1.00 65.94 92 GLN A O 1
ATOM 755 N N . GLY A 1 93 ? -14.751 5.645 9.672 1.00 59.78 93 GLY A N 1
ATOM 756 C CA . GLY A 1 93 ? -15.285 4.302 9.903 1.00 59.78 93 GLY A CA 1
ATOM 757 C C . GLY A 1 93 ? -14.511 3.381 10.850 1.00 59.78 93 GLY A C 1
ATOM 758 O O . GLY A 1 93 ? -15.094 2.379 11.251 1.00 59.78 93 GLY A O 1
ATOM 759 N N . TYR A 1 94 ? -13.245 3.632 11.226 1.00 47.41 94 TYR A N 1
ATOM 760 C CA . TYR A 1 94 ? -12.465 2.563 11.884 1.00 47.41 94 TYR A CA 1
ATOM 761 C C . TYR A 1 94 ? -11.362 2.919 12.901 1.00 47.41 94 TYR A C 1
ATOM 763 O O . TYR A 1 94 ? -10.906 2.004 13.590 1.00 47.41 94 TYR A O 1
ATOM 771 N N . LEU A 1 95 ? -10.951 4.177 13.096 1.00 45.03 95 LEU A N 1
ATOM 772 C CA . LEU A 1 95 ? -10.031 4.540 14.190 1.00 45.03 95 LEU A CA 1
ATOM 773 C C . LEU A 1 95 ? -10.802 4.924 15.464 1.00 45.03 95 LEU A C 1
ATOM 775 O O . LEU A 1 95 ? -11.041 6.091 15.739 1.00 45.03 95 LEU A O 1
ATOM 779 N N . PHE A 1 96 ? -11.091 3.905 16.279 1.00 52.56 96 PHE A N 1
ATOM 780 C CA . PHE A 1 96 ? -11.344 3.984 17.729 1.00 52.56 96 PHE A CA 1
ATOM 781 C C . PHE A 1 96 ? -12.675 4.589 18.231 1.00 52.56 96 PHE A C 1
ATOM 783 O O . PHE A 1 96 ? -12.688 5.725 18.705 1.00 52.56 96 PHE A O 1
ATOM 790 N N . PRO A 1 97 ? -13.741 3.784 18.413 1.00 46.53 97 PRO A N 1
ATOM 791 C CA . PRO A 1 97 ? -14.812 4.154 19.348 1.00 46.53 97 PRO A CA 1
ATOM 792 C C . PRO A 1 97 ? -14.320 4.344 20.805 1.00 46.53 97 PRO A C 1
ATOM 794 O O . PRO A 1 9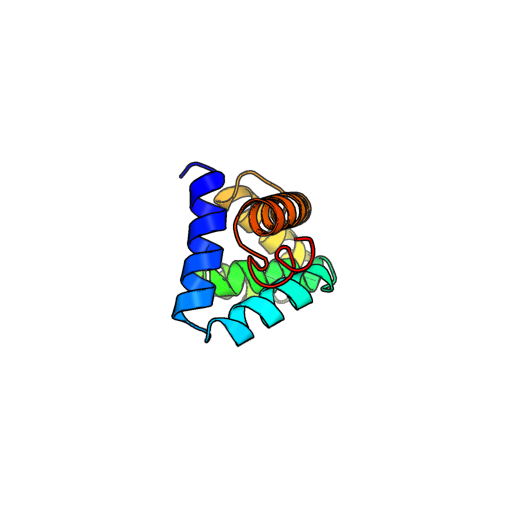7 ? -14.988 4.999 21.592 1.00 46.53 97 PRO A O 1
ATOM 797 N N . LYS A 1 98 ? -13.134 3.832 21.184 1.00 41.00 98 LYS A N 1
ATOM 798 C CA . LYS A 1 98 ? -12.556 3.992 22.539 1.00 41.00 98 LYS A CA 1
ATOM 799 C C . LYS A 1 98 ? -11.744 5.279 22.780 1.00 41.00 98 LYS A C 1
ATOM 801 O O . LYS A 1 98 ? -11.348 5.508 23.915 1.00 41.00 98 LYS A O 1
ATOM 806 N N . LEU A 1 99 ? -11.493 6.116 21.770 1.00 39.25 99 LEU A N 1
ATOM 807 C CA . LEU A 1 99 ? -10.858 7.439 21.955 1.00 39.25 99 LEU A CA 1
ATOM 808 C C . LEU A 1 99 ? -11.855 8.599 21.822 1.00 39.25 99 LEU A C 1
ATOM 810 O O . LEU A 1 99 ? -11.591 9.692 22.309 1.00 39.25 99 LEU A O 1
ATOM 814 N N . THR A 1 100 ? -13.018 8.362 21.216 1.00 39.12 100 THR A N 1
ATOM 815 C CA . THR A 1 100 ? -14.108 9.340 21.082 1.00 39.12 100 THR A CA 1
ATOM 816 C C . THR A 1 100 ? -15.154 9.254 22.200 1.00 39.12 100 THR A C 1
ATOM 818 O O . THR A 1 100 ? -16.042 10.097 22.259 1.00 39.12 100 THR A O 1
ATOM 821 N N . GLN A 1 101 ? -15.036 8.294 23.127 1.00 38.28 101 GLN A N 1
ATOM 822 C CA . GLN A 1 101 ? -15.936 8.130 24.281 1.00 38.28 101 GLN A CA 1
ATOM 823 C C . GLN A 1 101 ? -15.440 8.761 25.599 1.00 38.28 101 GLN A C 1
ATOM 825 O O . GLN A 1 101 ? -15.966 8.441 26.658 1.00 38.28 101 GLN A O 1
ATOM 830 N N . SER A 1 102 ? -14.489 9.699 25.565 1.00 38.88 102 SER A N 1
ATOM 831 C CA . SER A 1 102 ? -14.112 10.502 26.747 1.00 38.88 102 SER A CA 1
ATOM 832 C C . SER A 1 102 ? -14.706 11.909 26.698 1.00 38.88 102 SER A C 1
ATOM 834 O O . SER A 1 102 ? -14.000 12.901 26.870 1.00 38.88 102 SER A O 1
ATOM 836 N N . SER A 1 103 ? -15.999 12.017 26.407 1.00 44.00 103 SER A N 1
ATOM 837 C CA . SER A 1 103 ? -16.772 13.250 26.596 1.00 44.00 103 SER A CA 1
ATOM 838 C C . SER A 1 103 ? -18.256 12.925 26.743 1.00 44.00 103 SER A C 1
ATOM 840 O O . SER A 1 103 ? -19.050 13.362 25.920 1.00 44.00 103 SER A O 1
ATOM 842 N N . GLN A 1 104 ? -18.610 12.145 27.769 1.00 36.66 104 GLN A N 1
ATOM 843 C CA . GLN A 1 104 ? -19.829 12.337 28.566 1.00 36.66 104 GLN A CA 1
ATOM 844 C C . GLN A 1 104 ? -19.568 11.879 29.998 1.00 36.66 104 GLN A C 1
ATOM 846 O O . GLN A 1 104 ? -18.917 10.823 30.159 1.00 36.66 104 GLN A O 1
#

Foldseek 3Di:
DALVVLLVVLLVLLVVVDPLVVSVVVLVVLVVDDLQVNLLVSCVSPPVPQVVVLVPDPDPVVSSVSSQVVVCVVNVDGSVVVSVVSVVCCVVPNPDPPVVPPPD

=== Feature glossary ===
Legend for the data blocks above and below:

— What the protein is —

The amino-acid sequence is the protein's primary structure: the linear order of residues from the N-terminus to the C-terminus, written in one-letter code. Everything else here — the 3D coordinates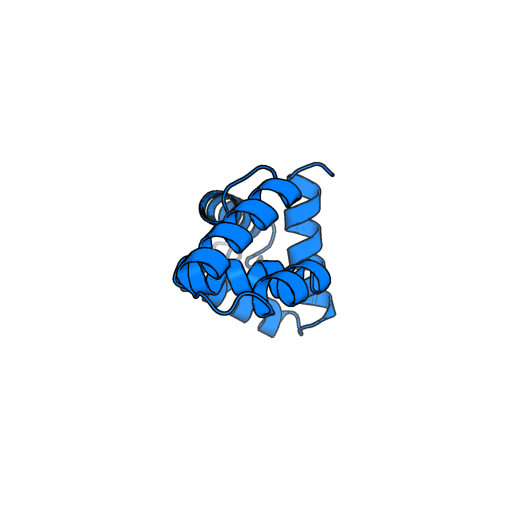, the secondary structure, the domain annotations — is ultimately a consequence of this string.

Database cross-references. InterPro integrates a dozen domain/family signature databases into unified entries with residue-range hits. GO terms attach function/process/location labels with evidence codes. CATH codes position the fold in a four-level structural taxonomy. Organism is the NCBI-taxonomy species name.

— Where its atoms are —

The mmCIF block holds the 3D Cartesian coordinates of each backbone atom (N, Cα, C, O) in ångströms. mmCIF is the PDB's canonical archive format — a tagged-loop text representation of the atomic model.

The six renders are orthographic views along the three Cartesian axes in both directions. Representation (cartoon, sticks, or surface) and color scheme (sequence-rainbow or by-chain) vary across proteins so the training set covers all the common visualization conventions.

— Local backbone conformation —

Secondary structure is the local, repeating backbone conformation. DSSP classifies it into eight states by reading the hydrogen-bond network: three helix types (H, G, I), two β types (E, B), two non-regular types (T, S), and unstructured coil (-).

SS3 is a coarse helix/strand/coil call (letters a/b/c) made by the P-SEA algorithm from inter-Cα distances and dihedrals. It is less detailed than DSSP but needs only Cα positions.

Backbone dihedral angles. Every residue except chain termini has a φ (preceding-C → N → Cα → C) and a ψ (N → Cα → C → next-N). They are reported in degrees following the IUPAC sign convention. Secondary structure is essentially a statement about which (φ, ψ) basin each residue occupies.

— Global shape and packing —

The geometric summary reports three shape descriptors. Rg (radius of gyration) measures how spread out the Cα atoms are about their centre of mass; compact globular proteins have small Rg, elongated or unfolded ones large. Cα contacts (<8 Å, |i−j|>4) count long-range residue pairs in spatial proximity — high for tightly packed folds, near zero for rods or random coil. The bounding-box extents give the protein's footprint along x, y, z in Å.

Solvent accessibility: the surface area of each residue that a 1.4 Å water probe can touch, in Å². When only backbone atoms are present the absolute values are lower than full-atom SASA (side chains contribute most of the area) and are flagged as backbone-only.

Plot images: a contact map (which residues are close in 3D, as an N×N binary image), a Ramachandran scatter (backbone torsion angles, revealing secondary-structure composition at a glance), and — for AlphaFold structures — a PAE heatmap (pairwise prediction confidence).

— Structural neighborhood —

Foldseek's 3Di representation compresses backbone geometry into a per-residue letter drawn from a learned twenty-state alphabet. It captures the tertiary interaction pattern around each residue — which residues are packed against it in space, regardless of where they are in sequence.

Structural nearest neighbors (via Foldseek easy-search vs the PDB). Reported per hit: target PDB id, E-value, and alignment TM-score. A TM-score above ~0.5 is the conventional threshold for 'same fold'.

— Confidence and disorder —

pLDDT (predicted Local Distance Difference Test) is AlphaFold's per-residue confidence score, ranging from 0 to 100. Values above 90 indicate high confidence (typically well-packed cores); 70–90 is confident; 50–70 low confidence; below 50 usually means the region is disordered or the prediction is unreliable there. AlphaFold stores pLDDT in the mmCIF B-factor column.

For experimental (PDB) structures, the B-factor (temperature factor) quantifies the positional spread of each atom in the crystal — a combination of thermal vibration and static disorder — in units of Å². High B-factors mark flexible loops or poorly resolved regions; low B-factors mark the rigid, well-ordered core.

Predicted Aligned Error (PAE) is an AlphaFold confidence matrix: entry (i, j) is the expected error in the position of residue j, in ångströms, when the prediction is superimposed on the true structure at residue i. Low PAE within a block of residues means that block is internally rigid and well-predicted; high PAE between two blocks means their relative placement is uncertain even if each block individually is confident.